Protein AF-A0A396MA82-F1 (afdb_monomer_lite)

Sequence (159 aa):
MKTENQQFNGSPKAVNYFKWSIAFFRENDVTTVGCSLIPDDLLRAWVAPDPQQLLSDMADHKAEPDSTLPFAVFSCAYGYHDQIYAAKLNDDSYRTPNEKIIMDFFQFQEALYYIVELDKRNMYVVPFQILHFHAYPQTLPVLREIAQRFGIRFDKTPV

Radius of gyration: 15.32 Å; chains: 1; bounding box: 39×36×38 Å

pLDDT: mean 89.08, std 11.55, range [36.06, 97.56]

Structure (mmCIF, N/CA/C/O backbone):
data_AF-A0A396MA82-F1
#
_entry.id   AF-A0A396MA82-F1
#
loop_
_atom_site.group_PDB
_atom_site.id
_atom_site.type_symbol
_atom_site.label_atom_id
_atom_site.label_alt_id
_atom_site.label_comp_id
_atom_site.label_asym_id
_atom_site.label_entity_id
_atom_site.label_seq_id
_atom_site.pdbx_PDB_ins_code
_atom_site.Cartn_x
_atom_site.Cartn_y
_atom_site.Cartn_z
_atom_site.occupancy
_atom_site.B_iso_or_equiv
_atom_site.auth_seq_id
_atom_site.auth_comp_id
_atom_site.auth_asym_id
_atom_site.auth_atom_id
_atom_site.pdbx_PDB_model_num
ATOM 1 N N . MET A 1 1 ? 16.200 -2.800 -6.715 1.00 40.78 1 MET A N 1
ATOM 2 C CA . MET A 1 1 ? 16.644 -3.284 -5.390 1.00 40.78 1 MET A CA 1
ATOM 3 C C . MET A 1 1 ? 16.543 -4.800 -5.411 1.00 40.78 1 MET A C 1
ATOM 5 O O . MET A 1 1 ? 15.492 -5.293 -5.810 1.00 40.78 1 MET A O 1
ATOM 9 N N . LYS A 1 2 ? 17.599 -5.549 -5.065 1.00 36.06 2 LYS A N 1
ATOM 10 C CA . LYS A 1 2 ? 17.399 -6.961 -4.707 1.00 36.06 2 LYS A CA 1
ATOM 11 C C . LYS A 1 2 ? 16.440 -6.949 -3.519 1.00 36.06 2 LYS A C 1
ATOM 13 O O . LYS A 1 2 ? 16.636 -6.146 -2.610 1.00 36.06 2 LYS A O 1
ATOM 18 N N . THR A 1 3 ? 15.395 -7.766 -3.540 1.00 45.44 3 THR A N 1
ATOM 19 C CA . THR A 1 3 ? 14.520 -8.028 -2.387 1.00 45.44 3 THR A CA 1
ATOM 20 C C . THR A 1 3 ? 15.317 -8.814 -1.337 1.00 45.44 3 THR A C 1
ATOM 22 O O . THR A 1 3 ? 14.996 -9.943 -0.982 1.00 45.44 3 THR A O 1
ATOM 25 N N . GLU A 1 4 ? 16.437 -8.247 -0.884 1.00 42.53 4 GLU A N 1
ATOM 26 C CA . GLU A 1 4 ? 17.140 -8.692 0.308 1.00 42.53 4 GLU A CA 1
ATOM 27 C C . GLU A 1 4 ? 16.162 -8.556 1.469 1.00 42.53 4 GLU A C 1
ATOM 29 O O . GLU A 1 4 ? 15.378 -7.609 1.499 1.00 42.53 4 GLU A O 1
ATOM 34 N N . ASN A 1 5 ? 16.154 -9.550 2.359 1.00 48.12 5 ASN A N 1
ATOM 35 C CA . ASN A 1 5 ? 15.262 -9.640 3.511 1.00 48.12 5 ASN A CA 1
ATOM 36 C C . ASN A 1 5 ? 15.241 -8.314 4.289 1.00 48.12 5 ASN A C 1
ATOM 38 O O . ASN A 1 5 ? 16.044 -8.124 5.201 1.00 48.12 5 ASN A O 1
ATOM 42 N N . GLN A 1 6 ? 14.324 -7.406 3.942 1.00 57.66 6 GLN A N 1
ATOM 43 C CA . GLN A 1 6 ? 14.088 -6.193 4.704 1.00 57.66 6 GLN A CA 1
ATOM 44 C C . GLN A 1 6 ? 13.568 -6.645 6.063 1.00 57.66 6 GLN A C 1
ATOM 46 O O . GLN A 1 6 ? 12.449 -7.143 6.192 1.00 57.66 6 GLN A O 1
ATOM 51 N N . GLN A 1 7 ? 14.427 -6.555 7.073 1.00 70.56 7 GLN A N 1
ATOM 52 C CA . GLN A 1 7 ? 14.027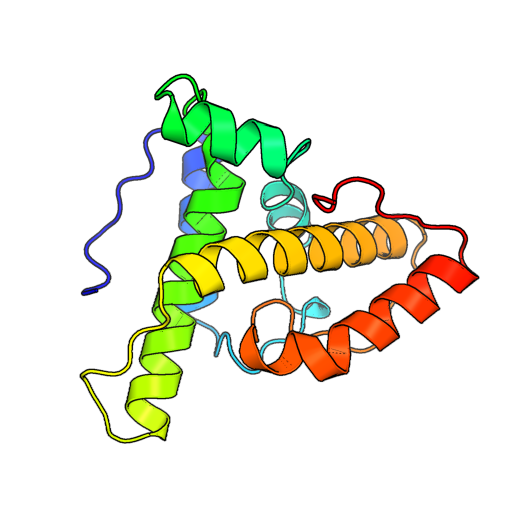 -6.785 8.448 1.00 70.56 7 GLN A CA 1
ATOM 53 C C . GLN A 1 7 ? 13.223 -5.566 8.890 1.00 70.56 7 GLN A C 1
ATOM 55 O O . GLN A 1 7 ? 13.768 -4.492 9.126 1.00 70.56 7 GLN A O 1
ATOM 60 N N . PHE A 1 8 ? 11.904 -5.733 8.938 1.00 87.00 8 PHE A N 1
ATOM 61 C CA . PHE A 1 8 ? 11.021 -4.782 9.589 1.00 87.00 8 PHE A CA 1
ATOM 62 C C . PHE A 1 8 ? 11.199 -4.920 11.103 1.00 87.00 8 PHE A C 1
ATOM 64 O O . PHE A 1 8 ? 10.939 -5.985 11.668 1.00 87.00 8 PHE A O 1
ATOM 71 N N . ASN A 1 9 ? 11.663 -3.855 11.749 1.00 84.00 9 ASN A N 1
ATOM 72 C CA . ASN A 1 9 ? 11.904 -3.827 13.185 1.00 84.00 9 ASN A CA 1
ATOM 73 C C . ASN A 1 9 ? 10.670 -3.258 13.876 1.00 84.00 9 ASN A C 1
ATOM 75 O O . ASN A 1 9 ? 10.613 -2.064 14.098 1.00 84.00 9 ASN A O 1
ATOM 79 N N . GLY A 1 10 ? 9.687 -4.092 14.199 1.00 89.12 10 GLY A N 1
ATOM 80 C CA . GLY A 1 10 ? 8.513 -3.689 14.976 1.00 89.12 10 GLY A CA 1
ATOM 81 C C . GLY A 1 10 ? 8.164 -4.721 16.041 1.00 89.12 10 GLY A C 1
ATOM 82 O O . GLY A 1 10 ? 8.888 -5.698 16.255 1.00 89.12 10 GLY A O 1
ATOM 83 N N . SER A 1 11 ? 7.027 -4.538 16.695 1.00 94.44 11 SER A N 1
ATOM 84 C CA . SER A 1 11 ? 6.441 -5.516 17.596 1.00 94.44 11 SER A CA 1
ATOM 85 C C . SER A 1 11 ? 6.197 -6.842 16.866 1.00 94.44 11 SER A C 1
ATOM 87 O O . SER A 1 11 ? 5.993 -6.862 15.646 1.00 94.44 11 SER A O 1
ATOM 89 N N . PRO A 1 12 ? 6.136 -7.978 17.586 1.00 95.38 12 PRO A N 1
ATOM 90 C CA . PRO A 1 12 ? 5.853 -9.275 16.971 1.00 95.38 12 PRO A CA 1
ATOM 91 C C . PRO A 1 12 ? 4.586 -9.275 16.106 1.00 95.38 12 PRO A C 1
ATOM 93 O O . PRO A 1 12 ? 4.539 -9.928 15.065 1.00 95.38 12 PRO A O 1
ATOM 96 N N . LYS A 1 13 ? 3.569 -8.499 16.502 1.00 94.50 13 LYS A N 1
ATOM 97 C CA . LYS A 1 13 ? 2.326 -8.349 15.743 1.00 94.50 13 LYS A CA 1
ATOM 98 C C . LYS A 1 13 ? 2.554 -7.609 14.423 1.00 94.50 13 LYS A C 1
ATOM 100 O O . LYS A 1 13 ? 2.135 -8.109 13.381 1.00 94.50 13 LYS A O 1
ATOM 105 N N . ALA A 1 14 ? 3.230 -6.462 14.450 1.00 94.81 14 ALA A N 1
ATOM 106 C CA . ALA A 1 14 ? 3.522 -5.688 13.244 1.00 94.81 14 ALA A CA 1
ATOM 107 C C . ALA A 1 14 ? 4.451 -6.459 12.286 1.00 94.81 14 ALA A C 1
ATOM 109 O O . ALA A 1 14 ? 4.203 -6.511 11.083 1.00 94.81 14 ALA A O 1
ATOM 110 N N . VAL A 1 15 ? 5.446 -7.17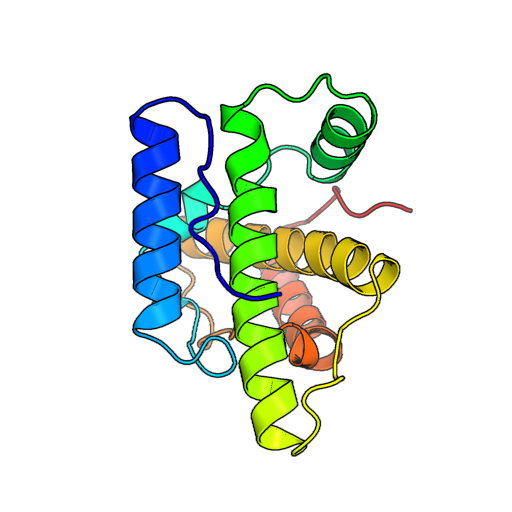1 12.824 1.00 96.00 15 VAL A N 1
ATOM 111 C CA . VAL A 1 15 ? 6.323 -8.073 12.058 1.00 96.00 15 VAL A CA 1
ATOM 112 C C . VAL A 1 15 ? 5.538 -9.195 11.375 1.00 96.00 15 VAL A C 1
ATOM 114 O O . VAL A 1 15 ? 5.838 -9.537 10.230 1.00 96.00 15 VAL A O 1
ATOM 117 N N . ASN A 1 16 ? 4.534 -9.773 12.037 1.00 96.44 16 ASN A N 1
ATOM 118 C CA . ASN A 1 16 ? 3.698 -10.811 11.431 1.00 96.44 16 ASN A CA 1
ATOM 119 C C . ASN A 1 16 ? 2.881 -10.268 10.253 1.00 96.44 16 ASN A C 1
ATOM 121 O O . ASN A 1 16 ? 2.862 -10.902 9.199 1.00 96.44 16 ASN A O 1
ATOM 125 N N . TYR A 1 17 ? 2.279 -9.081 10.389 1.00 97.56 17 TYR A N 1
ATOM 126 C CA . TYR A 1 17 ? 1.586 -8.434 9.271 1.00 97.56 17 TYR A CA 1
ATOM 127 C C . TYR A 1 17 ? 2.527 -8.094 8.121 1.00 97.56 17 TYR A C 1
ATOM 129 O O . TYR A 1 17 ? 2.194 -8.356 6.965 1.00 97.56 17 TYR A O 1
ATOM 137 N N . PHE A 1 18 ? 3.724 -7.585 8.420 1.00 96.94 18 PHE A N 1
ATOM 138 C CA . PHE A 1 18 ? 4.737 -7.338 7.400 1.00 96.94 18 PHE A CA 1
ATOM 139 C C . PHE A 1 18 ? 5.067 -8.626 6.635 1.00 96.94 18 PHE A C 1
ATOM 141 O O . PHE A 1 18 ? 4.920 -8.673 5.417 1.00 96.94 18 PHE A O 1
ATOM 148 N N . LYS A 1 19 ? 5.414 -9.713 7.337 1.00 96.31 19 LYS A N 1
ATOM 149 C CA . LYS A 1 19 ? 5.734 -11.013 6.720 1.00 96.31 19 LYS A CA 1
ATOM 150 C C . LYS A 1 19 ? 4.588 -11.571 5.881 1.00 96.31 19 LYS A C 1
ATOM 152 O O . LYS A 1 19 ? 4.840 -12.057 4.781 1.00 96.31 19 LYS A O 1
ATOM 157 N N . TRP A 1 20 ? 3.356 -11.493 6.378 1.00 97.19 20 TRP A N 1
ATOM 158 C CA . TRP A 1 20 ? 2.179 -11.948 5.641 1.00 97.19 20 TRP A CA 1
ATOM 159 C C . TRP A 1 20 ? 1.967 -11.125 4.362 1.00 97.19 20 TRP A C 1
ATOM 161 O O . TRP A 1 20 ? 1.724 -11.699 3.304 1.00 97.19 20 TRP A O 1
ATOM 171 N N . SER A 1 21 ? 2.195 -9.810 4.419 1.00 97.31 21 SER A N 1
ATOM 172 C CA . SER A 1 21 ? 2.167 -8.938 3.236 1.00 97.31 21 SER A CA 1
ATOM 173 C C . SER A 1 21 ? 3.217 -9.351 2.199 1.00 97.31 21 SER A C 1
ATOM 175 O O . SER A 1 21 ? 2.904 -9.490 1.021 1.00 97.31 21 SER A O 1
ATOM 177 N N . ILE A 1 22 ? 4.456 -9.625 2.629 1.00 96.38 22 ILE A N 1
ATOM 178 C CA . ILE A 1 22 ? 5.522 -10.070 1.716 1.00 96.38 22 ILE A CA 1
ATOM 179 C C . ILE A 1 22 ? 5.205 -11.428 1.089 1.00 96.38 22 ILE A C 1
ATOM 181 O O . ILE A 1 22 ? 5.461 -11.616 -0.099 1.00 96.38 22 ILE A O 1
ATOM 185 N N . ALA A 1 23 ? 4.666 -12.374 1.862 1.00 96.44 23 ALA A N 1
ATOM 186 C CA . ALA A 1 23 ? 4.235 -13.665 1.329 1.00 96.44 23 ALA A CA 1
ATOM 187 C C . ALA A 1 23 ? 3.159 -13.475 0.251 1.00 96.44 23 ALA A C 1
ATOM 189 O O . ALA A 1 23 ? 3.313 -13.981 -0.857 1.00 96.44 23 ALA A O 1
ATOM 190 N N . PHE A 1 24 ? 2.157 -12.633 0.526 1.00 96.75 24 PHE A N 1
ATOM 191 C CA . PHE A 1 24 ? 1.119 -12.294 -0.440 1.00 96.75 24 PHE A CA 1
ATOM 192 C C . PHE A 1 24 ? 1.697 -11.720 -1.744 1.00 96.75 24 PHE A C 1
ATOM 194 O O . PHE A 1 24 ? 1.331 -12.181 -2.823 1.00 96.75 24 PHE A O 1
ATOM 201 N N . PHE A 1 25 ? 2.642 -10.774 -1.674 1.00 95.69 25 PHE A N 1
ATOM 202 C CA . PHE A 1 25 ? 3.269 -10.188 -2.872 1.00 95.69 25 PHE A CA 1
ATOM 203 C C . PHE A 1 25 ? 4.096 -11.188 -3.685 1.00 95.69 25 PHE A C 1
ATOM 205 O O . PHE A 1 25 ? 4.231 -11.026 -4.891 1.00 95.69 25 PHE A O 1
ATOM 212 N N . ARG A 1 26 ? 4.667 -12.216 -3.047 1.00 93.69 26 ARG A N 1
ATOM 213 C CA . ARG A 1 26 ? 5.427 -13.271 -3.742 1.00 93.69 26 ARG A CA 1
ATOM 214 C C . ARG A 1 26 ? 4.527 -14.258 -4.472 1.00 93.69 26 ARG A C 1
ATOM 216 O O . ARG A 1 26 ? 4.941 -14.829 -5.474 1.00 93.69 26 ARG A O 1
ATOM 223 N N . GLU A 1 27 ? 3.336 -14.482 -3.937 1.00 94.69 27 GLU A N 1
ATOM 224 C CA . GLU A 1 27 ? 2.380 -15.467 -4.445 1.00 94.69 27 GLU A CA 1
ATOM 225 C C . GLU A 1 27 ? 1.430 -14.884 -5.500 1.00 94.69 27 GLU A C 1
ATOM 227 O O . GLU A 1 27 ? 0.737 -15.639 -6.178 1.00 94.69 27 GLU A O 1
ATOM 232 N N . ASN A 1 28 ? 1.403 -13.556 -5.665 1.00 94.12 28 ASN A N 1
ATOM 233 C CA . ASN A 1 28 ? 0.464 -12.859 -6.540 1.00 94.12 28 ASN A CA 1
ATOM 234 C C . ASN A 1 28 ? 1.174 -11.858 -7.461 1.00 94.12 28 ASN A C 1
ATOM 236 O O . ASN A 1 28 ? 2.118 -11.181 -7.062 1.00 94.12 28 ASN A O 1
ATOM 240 N N . ASP A 1 29 ? 0.663 -11.693 -8.682 1.00 92.75 29 ASP A N 1
ATOM 241 C CA . ASP A 1 29 ? 1.068 -10.588 -9.553 1.00 92.75 29 ASP A CA 1
ATOM 242 C C . ASP A 1 29 ? 0.478 -9.275 -9.019 1.00 92.75 29 ASP A C 1
ATOM 244 O O . ASP A 1 29 ? -0.711 -8.981 -9.181 1.00 92.75 29 ASP A O 1
ATOM 248 N N . VAL A 1 30 ? 1.332 -8.465 -8.388 1.00 92.62 30 VAL A N 1
ATOM 249 C CA . VAL A 1 30 ? 0.941 -7.181 -7.788 1.00 92.62 30 VAL A CA 1
ATOM 250 C C . VAL A 1 30 ? 0.368 -6.185 -8.807 1.00 92.62 30 VAL A C 1
ATOM 252 O O . VAL A 1 30 ? -0.349 -5.270 -8.420 1.00 92.62 30 VAL A O 1
ATOM 255 N N . THR A 1 31 ? 0.614 -6.368 -10.109 1.00 91.62 31 THR A N 1
ATOM 256 C CA . THR A 1 31 ? 0.062 -5.502 -11.165 1.00 91.62 31 THR A CA 1
ATOM 257 C C . THR A 1 31 ? -1.336 -5.908 -11.626 1.00 91.62 31 THR A C 1
ATOM 259 O O . THR A 1 31 ? -1.974 -5.157 -12.358 1.00 91.62 31 THR A O 1
ATOM 262 N N . THR A 1 32 ? -1.841 -7.076 -11.222 1.00 91.62 32 THR A N 1
ATOM 263 C CA . THR A 1 32 ? -3.148 -7.573 -11.686 1.00 91.62 32 THR A CA 1
ATOM 264 C C . THR A 1 32 ? -4.079 -8.037 -10.571 1.00 91.62 32 THR A C 1
ATOM 266 O O . THR A 1 32 ? -5.292 -8.109 -10.793 1.00 91.62 32 THR A O 1
ATOM 269 N N . VAL A 1 33 ? -3.553 -8.292 -9.371 1.00 92.31 33 VAL A N 1
ATOM 270 C CA . VAL A 1 33 ? -4.342 -8.738 -8.220 1.00 92.31 33 VAL A CA 1
ATOM 271 C C . VAL A 1 33 ? -5.363 -7.682 -7.786 1.00 92.31 33 VAL A C 1
ATOM 273 O O . VAL A 1 33 ? -5.038 -6.518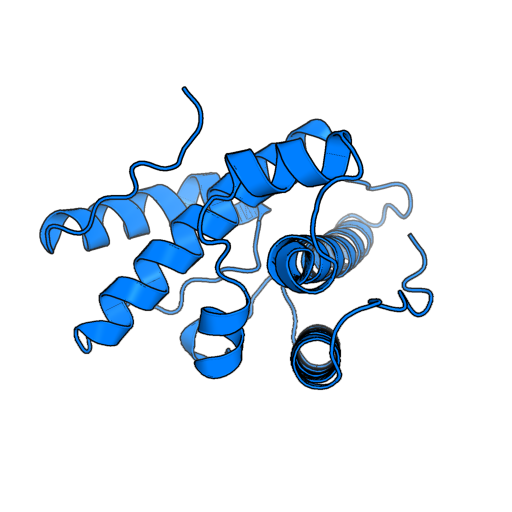 -7.548 1.00 92.31 33 VAL A O 1
ATOM 276 N N . GLY A 1 34 ? -6.628 -8.092 -7.699 1.00 91.19 34 GLY A N 1
ATOM 277 C CA . GLY A 1 34 ? -7.714 -7.244 -7.214 1.00 91.19 34 GLY A CA 1
ATOM 278 C C . GLY A 1 34 ? -7.754 -7.189 -5.687 1.00 91.19 34 GLY A C 1
ATOM 279 O O . GLY A 1 34 ? -7.458 -8.177 -5.018 1.00 91.19 34 GLY A O 1
ATOM 280 N N . CYS A 1 35 ? -8.180 -6.056 -5.126 1.00 89.12 35 CYS A N 1
ATOM 281 C CA . CYS A 1 35 ? -8.254 -5.841 -3.680 1.00 89.12 35 CYS A CA 1
ATOM 282 C C . CYS A 1 35 ? -9.147 -6.855 -2.954 1.00 89.12 35 CYS A C 1
ATOM 284 O O . CYS A 1 35 ? -8.875 -7.171 -1.806 1.00 89.12 35 CYS A O 1
ATOM 286 N N . SER A 1 36 ? -10.156 -7.418 -3.626 1.00 88.94 36 SER A N 1
ATOM 287 C CA . SER A 1 36 ? -11.036 -8.456 -3.073 1.00 88.94 36 SER A CA 1
ATOM 288 C C . SER A 1 36 ? -10.336 -9.792 -2.798 1.00 88.94 36 SER A C 1
ATOM 290 O O . SER A 1 36 ? -10.920 -10.660 -2.159 1.00 88.94 36 SER A O 1
ATOM 292 N N . LEU A 1 37 ? -9.118 -9.986 -3.311 1.00 91.94 37 LEU A N 1
ATOM 293 C CA . LEU A 1 37 ? -8.284 -11.158 -3.029 1.00 91.94 37 LEU A CA 1
ATOM 294 C C . LEU A 1 37 ? -7.272 -10.896 -1.907 1.00 91.94 37 LEU A C 1
ATOM 296 O O . LEU A 1 37 ? -6.582 -11.818 -1.479 1.00 91.94 37 LEU A O 1
ATOM 300 N N . ILE A 1 38 ? -7.166 -9.650 -1.442 1.00 93.75 38 ILE A N 1
ATOM 301 C CA . ILE A 1 38 ? -6.290 -9.275 -0.338 1.00 93.75 38 ILE A CA 1
ATOM 302 C C . ILE A 1 38 ? -7.064 -9.507 0.963 1.00 93.75 38 ILE A C 1
ATOM 304 O O . ILE A 1 38 ? -8.157 -8.965 1.103 1.00 93.75 38 ILE A O 1
ATOM 308 N N . PRO A 1 39 ? -6.523 -10.277 1.925 1.00 93.69 39 PRO A N 1
ATOM 309 C CA . PRO A 1 39 ? -7.141 -10.438 3.237 1.00 93.69 39 PRO A CA 1
ATOM 310 C C . PRO A 1 39 ? -7.482 -9.093 3.897 1.00 93.69 39 PRO A C 1
ATOM 312 O O . PRO A 1 39 ? -6.626 -8.211 3.980 1.00 93.69 39 PRO A O 1
ATOM 315 N N . ASP A 1 40 ? -8.696 -8.957 4.434 1.00 91.81 40 ASP A N 1
ATOM 316 C CA . ASP A 1 40 ? -9.162 -7.709 5.061 1.00 91.81 40 ASP A CA 1
ATOM 317 C C . ASP A 1 40 ? -8.243 -7.235 6.191 1.00 91.81 40 ASP A C 1
ATOM 319 O O . ASP A 1 40 ? -7.998 -6.039 6.344 1.00 91.81 40 ASP A O 1
ATOM 323 N N . ASP A 1 41 ? -7.701 -8.171 6.974 1.00 94.25 41 ASP A N 1
ATOM 324 C CA . ASP A 1 41 ? -6.755 -7.864 8.048 1.00 94.25 41 ASP A CA 1
ATOM 325 C C . ASP A 1 41 ? -5.468 -7.222 7.513 1.00 94.25 41 ASP A C 1
ATOM 327 O O . ASP A 1 41 ? -4.920 -6.323 8.154 1.00 94.25 41 ASP A O 1
ATOM 331 N N . LEU A 1 42 ? -5.010 -7.626 6.321 1.00 95.88 42 LEU A N 1
ATOM 332 C CA . LEU A 1 42 ? -3.886 -6.981 5.646 1.00 95.88 42 LEU A CA 1
ATOM 333 C C . LEU A 1 42 ? -4.271 -5.584 5.168 1.00 95.88 42 LEU A C 1
ATOM 335 O O . LEU A 1 42 ? -3.574 -4.629 5.504 1.00 95.88 42 LEU A O 1
ATOM 339 N N . LEU A 1 43 ? -5.407 -5.434 4.478 1.00 94.19 43 LEU A N 1
ATOM 340 C CA . LEU A 1 43 ? -5.881 -4.122 4.020 1.00 94.19 43 LEU A CA 1
ATOM 341 C C . LEU A 1 43 ? -5.984 -3.121 5.176 1.00 94.19 43 LEU A C 1
ATOM 343 O O . LEU A 1 43 ? -5.509 -1.993 5.056 1.00 94.19 43 LEU A O 1
ATOM 347 N N . ARG A 1 44 ? -6.542 -3.536 6.319 1.00 94.19 44 ARG A N 1
ATOM 348 C CA . ARG A 1 44 ? -6.650 -2.694 7.521 1.00 94.19 44 ARG A CA 1
ATOM 349 C C . ARG A 1 44 ? -5.284 -2.387 8.137 1.00 94.19 44 ARG A C 1
ATOM 351 O O . ARG A 1 44 ? -5.074 -1.260 8.576 1.00 94.19 44 ARG A O 1
ATOM 358 N N . ALA A 1 45 ? -4.362 -3.351 8.171 1.00 95.75 45 ALA A N 1
ATOM 359 C CA . ALA A 1 45 ? -3.015 -3.154 8.713 1.00 95.75 45 ALA A CA 1
ATOM 360 C C . ALA A 1 45 ? -2.149 -2.208 7.861 1.00 95.75 45 ALA A C 1
ATOM 362 O O . ALA A 1 45 ? -1.207 -1.611 8.379 1.00 95.75 45 ALA A O 1
ATOM 363 N N . TRP A 1 46 ? -2.452 -2.063 6.570 1.00 97.06 46 TRP A N 1
ATOM 364 C CA . TRP A 1 46 ? -1.711 -1.191 5.654 1.00 97.06 46 TRP A CA 1
ATOM 365 C C . TRP A 1 46 ? -2.152 0.276 5.701 1.00 97.06 46 TRP A C 1
ATOM 367 O O . TRP A 1 46 ? -1.525 1.117 5.054 1.00 97.06 46 TRP A O 1
ATOM 377 N N . VAL A 1 47 ? -3.216 0.603 6.442 1.00 95.88 47 VAL A N 1
ATOM 378 C CA . VAL A 1 47 ? -3.707 1.979 6.579 1.00 95.88 47 VAL A CA 1
ATOM 379 C C . VAL A 1 47 ? -2.820 2.759 7.547 1.00 95.88 47 VAL A C 1
ATOM 381 O O . VAL A 1 47 ? -2.715 2.424 8.727 1.00 95.88 47 VAL A O 1
ATOM 384 N N . ALA A 1 48 ? -2.242 3.856 7.069 1.00 95.38 48 ALA A N 1
ATOM 385 C CA . ALA A 1 48 ? -1.637 4.876 7.910 1.00 95.38 48 ALA A CA 1
ATOM 386 C C . ALA A 1 48 ? -2.731 5.822 8.446 1.00 95.38 48 ALA A C 1
ATOM 388 O O . ALA A 1 48 ? -3.494 6.389 7.656 1.00 95.38 48 ALA A O 1
ATOM 389 N N . PRO A 1 49 ? -2.821 6.044 9.774 1.00 91.38 49 PRO A N 1
ATOM 390 C CA . PRO A 1 49 ? -3.765 7.006 10.340 1.00 91.38 49 PRO A CA 1
ATOM 391 C C . PRO A 1 49 ? -3.559 8.423 9.802 1.00 91.38 49 PRO A C 1
ATOM 393 O O . PRO A 1 49 ? -4.539 9.109 9.523 1.00 91.38 49 PRO A O 1
ATOM 396 N N . ASP A 1 50 ? -2.309 8.831 9.611 1.00 93.94 50 ASP A N 1
ATOM 397 C CA . ASP A 1 50 ? -1.927 10.094 8.990 1.00 93.94 50 ASP A CA 1
ATOM 398 C C . ASP A 1 50 ? -0.696 9.847 8.100 1.00 93.94 50 ASP A C 1
ATOM 400 O O . ASP A 1 50 ? 0.423 9.750 8.611 1.00 93.94 50 ASP A O 1
ATOM 404 N N . PRO A 1 51 ? -0.884 9.664 6.778 1.00 94.75 51 PRO A N 1
ATOM 405 C CA . PRO A 1 51 ? 0.219 9.400 5.858 1.00 94.75 51 PRO A CA 1
ATOM 406 C C . PRO A 1 51 ? 1.253 10.528 5.810 1.00 94.75 51 PRO A C 1
ATOM 408 O O . PRO A 1 51 ? 2.441 10.255 5.650 1.00 94.75 51 PRO A O 1
ATOM 411 N N . GLN A 1 52 ? 0.820 11.786 5.945 1.00 94.25 52 GLN A N 1
ATOM 412 C CA . GLN A 1 52 ? 1.714 12.938 5.865 1.00 94.25 52 GLN A CA 1
ATOM 413 C C . GLN A 1 52 ? 2.568 13.043 7.126 1.00 94.25 52 GLN A C 1
ATOM 415 O O . GLN A 1 52 ? 3.790 13.167 7.023 1.00 94.25 52 GLN A O 1
ATOM 420 N N . GLN A 1 53 ? 1.945 12.928 8.301 1.00 94.81 53 GLN A N 1
ATOM 421 C CA . GLN A 1 53 ? 2.678 12.913 9.563 1.00 94.81 53 GLN A CA 1
ATOM 422 C C . GLN A 1 53 ? 3.625 11.714 9.634 1.00 94.81 53 GLN A C 1
ATOM 424 O O . GLN A 1 53 ? 4.770 11.883 10.038 1.00 94.81 53 GLN A O 1
ATOM 429 N N . LEU A 1 54 ? 3.203 10.533 9.162 1.00 95.56 54 LEU A N 1
ATOM 430 C CA . LEU A 1 54 ? 4.068 9.355 9.105 1.00 95.56 54 LEU A CA 1
ATOM 431 C C . LEU A 1 54 ? 5.347 9.629 8.304 1.00 95.56 54 LEU A C 1
ATOM 433 O O . LEU A 1 54 ? 6.443 9.365 8.796 1.00 95.56 54 LEU A O 1
ATOM 437 N N . LEU A 1 55 ? 5.228 10.173 7.089 1.00 94.12 55 LEU A N 1
ATOM 438 C CA . LEU A 1 55 ? 6.406 10.500 6.282 1.00 94.12 55 LEU A CA 1
ATOM 439 C C . LEU A 1 55 ? 7.289 11.561 6.952 1.00 94.12 55 LEU A C 1
ATOM 441 O O . LEU A 1 55 ? 8.512 11.434 6.909 1.00 94.12 55 LEU A O 1
ATOM 445 N N . SER A 1 56 ? 6.689 12.568 7.596 1.00 94.88 56 SER A N 1
ATOM 446 C CA . SER A 1 56 ? 7.434 13.580 8.353 1.00 94.88 56 SER A CA 1
ATOM 447 C C . SER A 1 56 ? 8.208 12.960 9.517 1.00 94.88 56 SER A C 1
ATOM 449 O O . SER A 1 56 ? 9.398 13.221 9.671 1.00 94.88 56 SER A O 1
ATOM 451 N N . ASP A 1 57 ? 7.567 12.105 10.312 1.00 96.19 57 ASP A N 1
ATOM 452 C CA . ASP A 1 57 ? 8.197 11.446 11.455 1.00 96.19 57 ASP A CA 1
ATOM 453 C C . ASP A 1 57 ? 9.311 10.498 11.004 1.00 96.19 57 ASP A C 1
ATOM 455 O O . ASP A 1 57 ? 10.345 10.391 11.662 1.00 96.19 57 ASP A O 1
ATOM 459 N N . MET A 1 58 ? 9.139 9.819 9.868 1.00 94.12 58 MET A N 1
ATOM 460 C CA . MET A 1 58 ? 10.181 8.973 9.288 1.00 94.12 58 MET A CA 1
ATOM 461 C C . MET A 1 58 ? 11.386 9.794 8.818 1.00 94.12 58 MET A C 1
ATOM 463 O O . MET A 1 58 ? 12.522 9.394 9.079 1.00 94.12 58 MET A O 1
ATOM 467 N N . ALA A 1 59 ? 11.151 10.938 8.166 1.00 92.81 59 ALA A N 1
ATOM 468 C CA . ALA A 1 59 ? 12.209 11.849 7.726 1.00 92.81 59 ALA A CA 1
ATOM 469 C C . ALA A 1 59 ? 12.997 12.438 8.910 1.00 92.81 59 ALA A C 1
ATOM 471 O O . ALA A 1 59 ? 14.215 12.576 8.831 1.00 92.81 59 ALA A O 1
ATOM 472 N N . ASP A 1 60 ? 12.312 12.705 10.023 1.00 95.75 60 ASP A N 1
ATOM 473 C CA . ASP A 1 60 ? 12.896 13.220 11.265 1.00 95.75 60 ASP A CA 1
ATOM 474 C C . ASP A 1 60 ? 13.485 12.129 12.184 1.00 95.75 60 ASP A C 1
ATOM 476 O O . ASP A 1 60 ? 13.980 12.445 13.268 1.00 95.75 60 ASP A O 1
ATOM 480 N N . HIS A 1 61 ? 13.412 10.848 11.79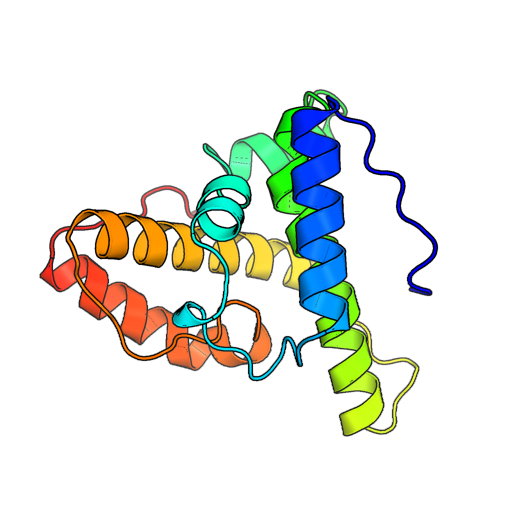8 1.00 92.75 61 HIS A N 1
ATOM 481 C CA . HIS A 1 61 ? 13.774 9.694 12.637 1.00 92.75 61 HIS A CA 1
ATOM 482 C C . HIS A 1 61 ? 13.015 9.619 13.980 1.00 92.75 61 HIS A C 1
ATOM 484 O O . HIS A 1 61 ? 13.535 9.116 14.976 1.00 92.75 61 HIS A O 1
ATOM 490 N N . LYS A 1 62 ? 11.775 10.112 14.001 1.00 95.19 62 LYS A N 1
ATOM 491 C CA . LYS A 1 62 ? 10.852 10.110 15.149 1.00 95.19 62 LYS A CA 1
ATOM 492 C C . LYS A 1 62 ? 9.744 9.066 15.037 1.00 95.19 62 LYS A C 1
ATOM 494 O O . LYS A 1 62 ? 9.005 8.873 15.996 1.00 95.19 62 LYS A O 1
ATOM 499 N N . ALA A 1 63 ? 9.596 8.424 13.878 1.00 92.69 63 ALA A N 1
ATOM 500 C CA . ALA A 1 63 ? 8.543 7.440 13.677 1.00 92.69 63 ALA A CA 1
ATOM 501 C C . ALA A 1 63 ? 8.749 6.224 14.586 1.00 92.69 63 ALA A C 1
ATOM 503 O O . ALA A 1 63 ? 9.785 5.558 14.534 1.00 92.69 63 ALA A O 1
ATOM 504 N N . GLU A 1 64 ? 7.728 5.918 15.385 1.00 93.38 64 GLU A N 1
ATOM 505 C CA . GLU A 1 64 ? 7.677 4.682 16.156 1.00 93.38 64 GLU A CA 1
ATOM 506 C C . GLU A 1 64 ? 7.764 3.465 15.222 1.00 93.38 64 GLU A C 1
ATOM 508 O O . GLU A 1 64 ? 7.144 3.461 14.156 1.00 93.38 64 GLU A O 1
ATOM 513 N N . PRO A 1 65 ? 8.476 2.390 15.590 1.00 91.94 65 PRO A N 1
ATOM 514 C CA . PRO A 1 65 ? 8.778 1.343 14.621 1.00 91.94 65 PRO A CA 1
ATOM 515 C C . PRO A 1 65 ? 7.527 0.666 14.030 1.00 91.94 65 PRO A C 1
ATOM 517 O O . PRO A 1 65 ? 7.444 0.457 12.819 1.00 91.94 65 PRO A O 1
ATOM 520 N N . ASP A 1 66 ? 6.496 0.430 14.846 1.00 94.62 66 ASP A N 1
ATOM 521 C CA . ASP A 1 66 ? 5.215 -0.129 14.393 1.00 94.62 66 ASP A CA 1
ATOM 522 C C . ASP A 1 66 ? 4.447 0.807 13.454 1.00 94.62 66 ASP A C 1
ATOM 524 O O . ASP A 1 66 ? 3.768 0.329 12.542 1.00 94.62 66 ASP A O 1
ATOM 528 N N . SER A 1 67 ? 4.556 2.128 13.642 1.00 93.69 67 SER A N 1
ATOM 529 C CA . SER A 1 67 ? 3.831 3.100 12.814 1.00 93.69 67 SER A CA 1
ATOM 530 C C . SER A 1 67 ? 4.362 3.149 11.383 1.00 93.69 67 SER A C 1
ATOM 532 O O . SER A 1 67 ? 3.633 3.555 10.482 1.00 93.69 67 SER A O 1
ATOM 534 N N . THR A 1 68 ? 5.588 2.665 11.149 1.00 95.94 68 THR A N 1
ATOM 535 C CA . THR A 1 68 ? 6.198 2.585 9.814 1.00 95.94 68 THR A CA 1
ATOM 536 C C . THR A 1 68 ? 5.678 1.430 8.958 1.00 95.94 68 THR A C 1
ATOM 538 O O . THR A 1 68 ? 5.952 1.398 7.756 1.00 95.94 68 THR A O 1
ATOM 541 N N . LEU A 1 69 ? 4.894 0.501 9.528 1.00 96.81 69 LEU A N 1
ATOM 542 C CA . LEU A 1 69 ? 4.373 -0.674 8.818 1.00 96.81 69 LEU A CA 1
ATOM 543 C C . LEU A 1 69 ? 3.677 -0.328 7.483 1.00 96.81 69 LEU A C 1
ATOM 545 O O . LEU A 1 69 ? 4.041 -0.945 6.478 1.00 96.81 69 LEU A O 1
ATOM 549 N N . PRO A 1 70 ? 2.748 0.650 7.408 1.00 97.25 70 PRO A N 1
ATOM 550 C CA . PRO A 1 70 ? 2.101 1.046 6.154 1.00 97.25 70 PRO A CA 1
ATOM 551 C C . PRO A 1 70 ? 3.089 1.401 5.040 1.00 97.25 70 PRO A C 1
ATOM 553 O O . PRO A 1 70 ? 2.960 0.923 3.912 1.00 97.25 70 PRO A O 1
ATOM 556 N N . PHE A 1 71 ? 4.107 2.208 5.356 1.00 96.06 71 PHE A N 1
ATOM 557 C CA . PHE A 1 71 ? 5.099 2.638 4.374 1.00 96.06 71 PHE A CA 1
ATOM 558 C C . PHE A 1 71 ? 6.074 1.514 4.013 1.00 96.06 71 PHE A C 1
ATOM 560 O O . PHE A 1 71 ? 6.441 1.365 2.847 1.00 96.06 71 PHE A O 1
ATOM 567 N N . ALA A 1 72 ? 6.470 0.688 4.985 1.00 95.81 72 ALA A N 1
ATOM 568 C CA . ALA A 1 72 ? 7.342 -0.459 4.752 1.00 95.81 72 ALA A CA 1
ATOM 569 C C . ALA A 1 72 ? 6.690 -1.481 3.806 1.00 95.81 72 ALA A C 1
ATOM 571 O O . ALA A 1 72 ? 7.323 -1.948 2.857 1.00 95.81 72 ALA A O 1
ATOM 572 N N . VAL A 1 73 ? 5.407 -1.787 4.024 1.00 96.88 73 VAL A N 1
ATOM 573 C CA . VAL A 1 73 ? 4.628 -2.668 3.145 1.00 96.88 73 VAL A CA 1
ATOM 574 C C . VAL A 1 73 ? 4.476 -2.058 1.756 1.00 96.88 73 VAL A C 1
ATOM 576 O O . VAL A 1 73 ? 4.751 -2.741 0.769 1.00 96.88 73 VAL A O 1
ATOM 579 N N . PHE A 1 74 ? 4.083 -0.785 1.673 1.00 96.88 74 PHE A N 1
ATOM 580 C CA . PHE A 1 74 ? 3.966 -0.075 0.401 1.00 96.88 74 PHE A CA 1
ATOM 581 C C . PHE A 1 74 ? 5.278 -0.119 -0.390 1.00 96.88 74 PHE A C 1
ATOM 583 O O . PHE A 1 74 ? 5.279 -0.500 -1.555 1.00 96.88 74 PHE A O 1
ATOM 590 N N . SER A 1 75 ? 6.405 0.183 0.260 1.00 94.50 75 SER A N 1
ATOM 591 C CA . SER A 1 75 ? 7.731 0.176 -0.367 1.00 94.50 75 SER A CA 1
ATOM 592 C C . SER A 1 75 ? 8.101 -1.204 -0.914 1.00 94.50 75 SER A C 1
ATOM 594 O O . SER A 1 75 ? 8.657 -1.317 -2.007 1.00 94.50 75 SER A O 1
ATOM 596 N N . CYS A 1 76 ? 7.757 -2.271 -0.186 1.00 94.81 76 CYS A N 1
ATOM 597 C CA . CYS A 1 76 ? 7.928 -3.638 -0.669 1.00 94.81 76 CYS A CA 1
ATOM 598 C C . CYS A 1 76 ? 7.051 -3.930 -1.888 1.00 94.81 76 CYS A C 1
ATOM 600 O O . CYS A 1 76 ? 7.570 -4.419 -2.891 1.00 94.81 76 CYS A O 1
ATOM 602 N N . ALA A 1 77 ? 5.753 -3.619 -1.824 1.00 95.50 77 ALA A N 1
ATOM 603 C CA . ALA A 1 77 ? 4.834 -3.803 -2.945 1.00 95.50 77 ALA A CA 1
ATOM 604 C C . ALA A 1 77 ? 5.315 -3.052 -4.196 1.00 95.50 77 ALA A C 1
ATOM 606 O O . ALA A 1 77 ? 5.310 -3.612 -5.291 1.00 95.50 77 ALA A O 1
ATOM 607 N N . TYR A 1 78 ? 5.816 -1.827 -4.020 1.00 93.12 78 TYR A N 1
ATOM 608 C CA . TYR A 1 78 ? 6.414 -1.023 -5.085 1.00 93.12 78 TYR A CA 1
ATOM 609 C C . TYR A 1 78 ? 7.660 -1.680 -5.680 1.00 93.12 78 TYR A C 1
ATOM 611 O O . TYR A 1 78 ? 7.819 -1.732 -6.896 1.00 93.12 78 TYR A O 1
ATOM 619 N N . GLY A 1 79 ? 8.515 -2.265 -4.839 1.00 92.69 79 GLY A N 1
ATOM 620 C CA . GLY A 1 79 ? 9.665 -3.044 -5.291 1.00 92.69 79 GLY A CA 1
ATOM 621 C C . GLY A 1 79 ? 9.277 -4.224 -6.189 1.00 92.69 79 GLY A C 1
ATOM 622 O O . GLY A 1 79 ? 9.907 -4.421 -7.227 1.00 92.69 79 GLY A O 1
ATOM 623 N N . TYR A 1 80 ? 8.233 -4.983 -5.832 1.00 93.50 80 TYR A N 1
ATOM 624 C CA . TYR A 1 80 ? 7.704 -6.058 -6.689 1.00 93.50 80 TYR A CA 1
ATOM 625 C C . TYR A 1 80 ? 7.080 -5.506 -7.976 1.00 93.50 80 TYR A C 1
ATOM 627 O O . TYR A 1 80 ? 7.303 -6.056 -9.053 1.00 93.50 80 TYR A O 1
ATOM 635 N N . HIS A 1 81 ? 6.347 -4.396 -7.885 1.00 93.62 81 HIS A N 1
ATOM 636 C CA . HIS A 1 81 ? 5.747 -3.734 -9.040 1.00 93.62 81 HIS A CA 1
ATOM 637 C C . HIS A 1 81 ? 6.816 -3.316 -10.065 1.00 93.62 81 HIS A C 1
ATOM 639 O O . HIS A 1 81 ? 6.714 -3.665 -11.241 1.00 93.62 81 HIS A O 1
ATOM 645 N N . ASP A 1 82 ? 7.882 -2.646 -9.622 1.00 92.88 82 ASP A N 1
ATOM 646 C CA . ASP A 1 82 ? 8.997 -2.237 -10.483 1.00 92.88 82 ASP A CA 1
ATOM 647 C C . ASP A 1 82 ? 9.731 -3.436 -11.098 1.00 92.88 82 ASP A C 1
ATOM 649 O O . ASP A 1 82 ? 10.141 -3.367 -12.253 1.00 92.88 82 ASP A O 1
ATOM 653 N N . GLN A 1 83 ? 9.879 -4.550 -10.370 1.00 92.38 83 GLN A N 1
ATOM 654 C CA . GLN A 1 83 ? 10.468 -5.781 -10.919 1.00 92.38 83 GLN A CA 1
ATOM 655 C C . GLN A 1 83 ? 9.628 -6.350 -12.072 1.00 92.38 83 GLN A C 1
ATOM 657 O O . GLN A 1 83 ? 10.179 -6.752 -13.097 1.00 92.38 83 GLN A O 1
ATOM 662 N N . ILE A 1 84 ? 8.300 -6.345 -11.936 1.00 91.94 84 ILE A N 1
ATOM 663 C CA . ILE A 1 84 ? 7.388 -6.803 -12.992 1.00 91.94 84 ILE A CA 1
ATOM 664 C C . ILE A 1 84 ? 7.460 -5.876 -14.209 1.00 91.94 84 ILE A C 1
ATOM 666 O O . ILE A 1 84 ? 7.486 -6.354 -15.343 1.00 91.94 84 ILE A O 1
ATOM 670 N N . TYR A 1 85 ? 7.525 -4.560 -14.002 1.00 91.12 85 TYR A N 1
ATOM 671 C CA . TYR A 1 85 ? 7.654 -3.600 -15.099 1.00 91.12 85 TYR A CA 1
ATOM 672 C C . TYR A 1 85 ? 9.012 -3.665 -15.796 1.00 91.12 85 TYR A C 1
ATOM 674 O O . TYR A 1 85 ? 9.043 -3.669 -17.024 1.00 91.12 85 TYR A O 1
ATOM 682 N N . ALA A 1 86 ? 10.109 -3.804 -15.050 1.00 92.50 86 ALA A N 1
ATOM 683 C CA . ALA A 1 86 ? 11.440 -4.037 -15.609 1.00 92.50 86 ALA A CA 1
ATOM 684 C C . ALA A 1 86 ? 11.443 -5.257 -16.545 1.00 92.50 86 ALA A C 1
ATOM 686 O O . ALA A 1 86 ? 11.921 -5.174 -17.675 1.00 92.50 86 ALA A O 1
ATOM 687 N N . ALA A 1 87 ? 10.810 -6.359 -16.121 1.00 92.62 87 ALA A N 1
ATOM 688 C CA . ALA A 1 87 ? 10.659 -7.556 -16.945 1.00 92.62 87 ALA A CA 1
ATOM 689 C C . ALA A 1 87 ? 9.773 -7.321 -18.184 1.00 92.62 87 ALA A C 1
ATOM 691 O O . ALA A 1 87 ? 10.143 -7.728 -19.284 1.00 92.62 87 ALA A O 1
ATOM 692 N N . LYS A 1 88 ? 8.627 -6.635 -18.040 1.00 91.06 88 LYS A N 1
ATOM 693 C CA . LYS A 1 88 ? 7.725 -6.297 -19.163 1.00 91.06 88 LYS A CA 1
ATOM 694 C C . LYS A 1 88 ? 8.395 -5.395 -20.205 1.00 91.06 88 LYS A C 1
ATOM 696 O O . LYS A 1 88 ? 8.127 -5.541 -21.394 1.00 91.06 88 LYS A O 1
ATOM 701 N N . LEU A 1 89 ? 9.235 -4.462 -19.760 1.00 91.44 89 LEU A N 1
ATOM 702 C CA . LEU A 1 89 ? 9.951 -3.508 -20.609 1.00 91.44 89 LEU A CA 1
ATOM 703 C C . LEU A 1 89 ? 11.285 -4.054 -21.136 1.00 91.44 89 LEU A C 1
ATOM 705 O O . LEU A 1 89 ? 11.885 -3.425 -22.003 1.00 91.44 89 LEU A O 1
ATOM 709 N N . ASN A 1 90 ? 11.731 -5.215 -20.641 1.00 92.69 90 ASN A N 1
ATOM 710 C CA . ASN A 1 90 ? 13.064 -5.764 -20.887 1.00 92.69 90 ASN A CA 1
ATOM 711 C C . ASN A 1 90 ? 14.181 -4.748 -20.556 1.00 92.69 90 ASN A C 1
ATOM 713 O O . ASN A 1 90 ? 15.130 -4.572 -21.320 1.00 92.69 90 ASN A O 1
ATOM 717 N N . ASP A 1 91 ? 14.030 -4.060 -19.421 1.00 91.88 91 ASP A N 1
ATOM 718 C CA . ASP A 1 91 ? 14.937 -3.023 -18.928 1.00 91.88 91 ASP A CA 1
ATOM 719 C C . ASP A 1 91 ? 15.202 -3.203 -17.425 1.00 91.88 91 ASP A C 1
ATOM 721 O O . ASP A 1 91 ? 14.437 -2.755 -16.569 1.00 91.88 91 ASP A O 1
ATOM 725 N N . ASP A 1 92 ? 16.334 -3.826 -17.094 1.00 87.50 92 ASP A N 1
ATOM 726 C CA . ASP A 1 92 ? 16.756 -4.062 -15.708 1.00 87.50 92 ASP A CA 1
ATOM 727 C C . ASP A 1 92 ? 17.108 -2.773 -14.943 1.00 87.50 92 ASP A C 1
ATOM 729 O O . ASP A 1 92 ? 17.199 -2.782 -13.702 1.00 87.50 92 ASP A O 1
ATOM 733 N N . SER A 1 93 ? 17.303 -1.662 -15.664 1.00 86.75 93 SER A N 1
ATOM 734 C CA . SER A 1 93 ? 17.562 -0.340 -15.097 1.00 86.75 93 SER A CA 1
ATOM 735 C C . SER A 1 93 ? 16.287 0.410 -14.715 1.00 86.75 93 SER A C 1
ATOM 737 O O . SER A 1 93 ? 16.379 1.391 -13.976 1.00 86.75 93 SER A O 1
ATOM 739 N N . TYR A 1 94 ? 15.111 -0.082 -15.127 1.00 86.25 94 TYR A N 1
ATOM 740 C CA . TYR A 1 94 ? 13.824 0.520 -14.797 1.00 86.25 94 TYR A CA 1
ATOM 741 C C . TYR A 1 94 ? 13.665 0.678 -13.283 1.00 86.25 94 TYR A C 1
ATOM 743 O O . TYR A 1 94 ? 13.650 -0.299 -12.524 1.00 86.25 94 TYR A O 1
ATOM 751 N N . ARG A 1 95 ? 13.549 1.926 -12.836 1.00 81.88 95 ARG A N 1
ATOM 752 C CA . ARG A 1 95 ? 13.269 2.291 -11.448 1.00 81.88 95 ARG A CA 1
ATOM 753 C C . ARG A 1 95 ? 12.357 3.494 -11.441 1.00 81.88 95 ARG A C 1
ATOM 755 O O . ARG A 1 95 ? 12.613 4.476 -12.140 1.00 81.88 95 ARG A O 1
ATOM 762 N N . THR A 1 96 ? 11.337 3.437 -10.605 1.00 86.62 96 THR A N 1
ATOM 763 C CA . THR A 1 96 ? 10.499 4.600 -10.372 1.00 86.62 96 THR A CA 1
ATOM 764 C C . THR A 1 96 ? 11.266 5.639 -9.536 1.00 86.62 96 THR A C 1
ATOM 766 O O . THR A 1 96 ? 11.874 5.274 -8.527 1.00 86.62 96 THR A O 1
ATOM 769 N N . PRO A 1 97 ? 11.268 6.932 -9.924 1.00 87.75 97 PRO A N 1
ATOM 770 C CA . PRO A 1 97 ? 11.883 7.998 -9.132 1.00 87.75 97 PRO A CA 1
ATOM 771 C C . PRO A 1 97 ? 11.270 8.125 -7.733 1.00 87.75 97 PRO A C 1
ATOM 773 O O . PRO A 1 97 ? 10.068 7.922 -7.550 1.00 87.75 97 PRO A O 1
ATOM 776 N N . ASN A 1 98 ? 12.074 8.533 -6.751 1.00 85.00 98 ASN A N 1
ATOM 777 C CA . ASN A 1 98 ? 11.636 8.638 -5.355 1.00 85.00 98 ASN A CA 1
ATOM 778 C C . ASN A 1 98 ? 10.444 9.592 -5.177 1.00 85.00 98 ASN A C 1
ATOM 780 O O . ASN A 1 98 ? 9.527 9.289 -4.418 1.00 85.00 98 ASN A O 1
ATOM 784 N N . GLU A 1 99 ? 10.410 10.714 -5.900 1.00 86.75 99 GLU A N 1
ATOM 785 C CA . GLU A 1 99 ? 9.304 11.676 -5.830 1.00 86.75 99 GLU A CA 1
ATOM 786 C C . GLU A 1 99 ? 7.978 11.032 -6.255 1.00 86.75 99 GLU A C 1
ATOM 788 O O . GLU A 1 99 ? 6.931 11.264 -5.647 1.00 86.75 99 GLU A O 1
ATOM 793 N N . LYS A 1 100 ? 8.031 10.166 -7.274 1.00 90.25 100 LYS A N 1
ATOM 794 C CA . LYS A 1 100 ? 6.869 9.421 -7.761 1.00 90.25 100 LYS A CA 1
ATOM 795 C C . LYS A 1 100 ? 6.430 8.354 -6.757 1.00 90.25 100 LYS A C 1
ATOM 797 O O . LYS A 1 100 ? 5.234 8.229 -6.520 1.00 90.25 100 LYS A O 1
ATOM 802 N N . ILE A 1 101 ? 7.370 7.664 -6.109 1.00 91.31 101 ILE A N 1
ATOM 803 C CA . ILE A 1 101 ? 7.075 6.698 -5.036 1.00 91.31 101 ILE A CA 1
ATOM 804 C C . ILE A 1 101 ? 6.323 7.378 -3.881 1.00 91.31 101 ILE A C 1
ATOM 806 O O . ILE A 1 101 ? 5.330 6.842 -3.396 1.00 91.31 101 ILE A O 1
ATOM 810 N N . ILE A 1 102 ? 6.740 8.578 -3.466 1.00 91.06 102 ILE A N 1
ATOM 811 C CA . ILE A 1 102 ? 6.057 9.325 -2.398 1.00 91.06 102 ILE A CA 1
ATOM 812 C C . ILE A 1 102 ? 4.648 9.751 -2.821 1.00 91.06 102 ILE A C 1
ATOM 814 O O . ILE A 1 102 ? 3.698 9.577 -2.058 1.00 91.06 102 ILE A O 1
ATOM 818 N N . MET A 1 103 ? 4.478 10.265 -4.041 1.00 92.12 103 MET A N 1
ATOM 819 C CA . MET A 1 103 ? 3.148 10.611 -4.552 1.00 92.12 103 MET A CA 1
ATOM 820 C C . MET A 1 103 ? 2.225 9.385 -4.599 1.00 92.12 103 MET A C 1
ATOM 822 O O . MET A 1 103 ? 1.063 9.458 -4.195 1.00 92.12 103 MET A O 1
ATOM 826 N N . ASP A 1 104 ? 2.747 8.247 -5.047 1.00 94.88 104 ASP A N 1
ATOM 827 C CA . ASP A 1 104 ? 1.976 7.013 -5.137 1.00 94.88 104 ASP A CA 1
ATOM 828 C C . ASP A 1 104 ? 1.664 6.422 -3.760 1.00 94.88 104 ASP A C 1
ATOM 830 O O . ASP A 1 104 ? 0.637 5.761 -3.616 1.00 94.88 104 ASP A O 1
ATOM 834 N N . PHE A 1 105 ? 2.470 6.710 -2.730 1.00 95.69 105 PHE A N 1
ATOM 835 C CA . PHE A 1 105 ? 2.132 6.361 -1.351 1.00 95.69 105 PHE A CA 1
ATOM 836 C C . PHE A 1 105 ? 0.849 7.063 -0.905 1.00 95.69 105 PHE A C 1
ATOM 838 O O . PHE A 1 105 ? -0.050 6.413 -0.373 1.00 95.69 105 PHE A O 1
ATOM 845 N N . PHE A 1 106 ? 0.713 8.365 -1.171 1.00 95.31 106 PHE A N 1
ATOM 846 C CA . PHE A 1 106 ? -0.519 9.092 -0.852 1.00 95.31 106 PHE A CA 1
ATOM 847 C C . PHE A 1 106 ? -1.720 8.553 -1.631 1.00 95.31 106 PHE A C 1
ATOM 849 O O . PHE A 1 106 ? -2.782 8.348 -1.047 1.00 95.31 106 PHE A O 1
ATOM 856 N N . GLN A 1 107 ? -1.549 8.256 -2.921 1.00 95.56 107 GLN A N 1
ATOM 857 C CA . GLN A 1 107 ? -2.611 7.665 -3.744 1.00 95.56 107 GLN A CA 1
ATOM 858 C C . GLN A 1 107 ? -3.006 6.261 -3.262 1.00 95.56 107 GLN A C 1
ATOM 860 O O . GLN A 1 107 ? -4.187 5.920 -3.240 1.00 95.56 107 GLN A O 1
ATOM 865 N N . PHE A 1 108 ? -2.035 5.461 -2.822 1.00 96.25 108 PHE A N 1
ATOM 866 C CA . PHE A 1 108 ? -2.268 4.152 -2.219 1.00 96.25 108 PHE A CA 1
ATOM 867 C C . PHE A 1 108 ? -3.038 4.265 -0.901 1.00 96.25 108 PHE A C 1
ATOM 869 O O . PHE A 1 108 ? -4.002 3.531 -0.698 1.00 96.25 108 PHE A O 1
ATOM 876 N N . GLN A 1 109 ? -2.668 5.209 -0.032 1.00 96.75 109 GLN A N 1
ATOM 877 C CA . GLN A 1 109 ? -3.371 5.449 1.231 1.00 96.75 109 GLN A CA 1
ATOM 878 C C . GLN A 1 109 ? -4.791 5.986 1.015 1.00 96.75 109 GLN A C 1
ATOM 880 O O . GLN A 1 109 ? -5.712 5.582 1.725 1.00 96.75 109 GLN A O 1
ATOM 885 N N . GLU A 1 110 ? -4.996 6.829 0.003 1.00 95.25 110 GLU A N 1
ATOM 886 C CA . GLU A 1 110 ? -6.328 7.267 -0.413 1.00 95.25 110 GLU A CA 1
ATOM 887 C C . GLU A 1 110 ? -7.183 6.080 -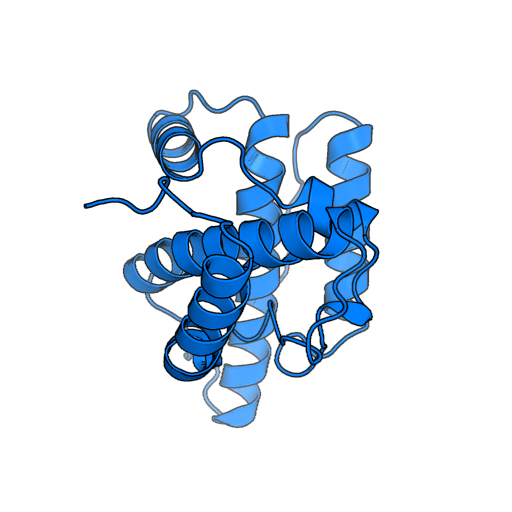0.890 1.00 95.25 110 GLU A C 1
ATOM 889 O O . GLU A 1 110 ? -8.308 5.890 -0.422 1.00 95.25 110 GLU A O 1
ATOM 894 N N . ALA A 1 111 ? -6.646 5.246 -1.787 1.00 94.50 111 ALA A N 1
ATOM 895 C CA . ALA A 1 111 ? -7.352 4.073 -2.294 1.00 94.50 111 ALA A CA 1
ATOM 896 C C . ALA A 1 111 ? -7.701 3.083 -1.171 1.00 94.50 111 ALA A C 1
ATOM 898 O O . ALA A 1 111 ? -8.838 2.610 -1.094 1.00 94.50 111 ALA A O 1
ATOM 899 N N . LEU A 1 112 ? -6.745 2.808 -0.275 1.00 94.69 112 LEU A N 1
ATOM 900 C CA . LEU A 1 112 ? -6.940 1.950 0.894 1.00 94.69 112 LEU A CA 1
ATOM 901 C C . LEU A 1 112 ? -8.052 2.473 1.792 1.00 94.69 112 LEU A C 1
ATOM 903 O O . LEU A 1 112 ? -8.914 1.699 2.205 1.00 94.69 112 LEU A O 1
ATOM 907 N N . TYR A 1 113 ? -8.047 3.776 2.076 1.00 93.50 113 TYR A N 1
ATOM 908 C CA . TYR A 1 113 ? -9.075 4.395 2.898 1.00 93.50 113 TYR A CA 1
ATOM 909 C C . TYR A 1 113 ? -10.467 4.166 2.306 1.00 93.50 113 TYR A C 1
ATOM 911 O O . TYR A 1 113 ? -11.356 3.692 3.011 1.00 93.50 113 TYR A O 1
ATOM 919 N N . TYR A 1 114 ? -10.655 4.425 1.009 1.00 92.56 114 TYR A N 1
ATOM 920 C CA . TYR A 1 114 ? -11.950 4.193 0.371 1.00 92.56 114 TYR A CA 1
ATOM 921 C C . TYR A 1 114 ? -12.359 2.724 0.390 1.00 92.56 114 TYR A C 1
ATOM 923 O O . TYR A 1 114 ? -13.502 2.434 0.728 1.00 92.56 114 TYR A O 1
ATOM 931 N N . ILE A 1 115 ? -11.448 1.799 0.075 1.00 92.12 115 ILE A N 1
ATOM 932 C CA . ILE A 1 115 ? -11.746 0.360 0.094 1.00 92.12 115 ILE A CA 1
ATOM 933 C C . ILE A 1 115 ? -12.178 -0.082 1.495 1.00 92.12 115 ILE A C 1
ATOM 935 O O . ILE A 1 115 ? -13.214 -0.726 1.634 1.00 92.12 115 ILE A O 1
ATOM 939 N N . VAL A 1 116 ? -11.444 0.316 2.537 1.00 91.38 116 VAL A N 1
ATOM 940 C CA . VAL A 1 116 ? -11.759 -0.043 3.927 1.00 91.38 116 VAL A CA 1
ATOM 941 C C . VAL A 1 116 ? -13.075 0.587 4.396 1.00 91.38 116 VAL A C 1
ATOM 943 O O . VAL A 1 116 ? -13.845 -0.057 5.107 1.00 91.38 116 VAL A O 1
ATOM 946 N N . GLU A 1 117 ? -13.369 1.833 4.022 1.00 91.31 117 GLU A N 1
ATOM 947 C CA . GLU A 1 117 ? -14.631 2.489 4.389 1.00 91.31 117 GLU A CA 1
ATOM 948 C C . GLU A 1 117 ? -15.846 1.926 3.641 1.00 91.31 117 GLU A C 1
ATOM 950 O O . GLU A 1 117 ? -16.935 1.847 4.212 1.00 91.31 117 GLU A O 1
ATOM 955 N N . LEU A 1 118 ? -15.678 1.515 2.383 1.00 90.25 118 LEU A N 1
ATOM 956 C CA . LEU A 1 118 ? -16.721 0.842 1.607 1.00 90.25 118 LEU A CA 1
ATOM 957 C C . LEU A 1 118 ? -16.981 -0.572 2.144 1.00 90.25 118 LEU A C 1
ATOM 959 O O . LEU A 1 118 ? -18.141 -0.952 2.320 1.00 90.25 118 LEU A O 1
ATOM 963 N N . ASP A 1 119 ? -15.926 -1.306 2.498 1.00 88.06 119 ASP A N 1
ATOM 964 C CA . ASP A 1 119 ? -16.016 -2.628 3.126 1.00 88.06 119 ASP A CA 1
ATOM 965 C C . ASP A 1 119 ? -16.807 -2.587 4.444 1.00 88.06 119 ASP A C 1
ATOM 967 O O . ASP A 1 119 ? -17.763 -3.339 4.623 1.00 88.06 119 ASP A O 1
ATOM 971 N N . LYS A 1 120 ? -16.530 -1.609 5.321 1.00 89.06 120 LYS A N 1
ATOM 972 C CA . LYS A 1 120 ? -17.301 -1.386 6.565 1.00 89.06 120 LYS A CA 1
ATOM 973 C C . LYS A 1 120 ? -18.807 -1.211 6.335 1.00 89.06 120 LYS A C 1
ATOM 975 O O . LYS A 1 120 ? -19.594 -1.392 7.263 1.00 89.06 120 LYS A O 1
ATOM 980 N N . ARG A 1 121 ? -19.213 -0.821 5.125 1.00 88.62 121 ARG A N 1
ATOM 981 C CA . ARG A 1 121 ? -20.609 -0.602 4.723 1.00 88.62 121 ARG A CA 1
ATOM 982 C C . ARG A 1 121 ? -21.177 -1.760 3.900 1.00 88.62 121 ARG A C 1
ATOM 984 O O . ARG A 1 121 ? -22.281 -1.628 3.376 1.00 88.62 121 ARG A O 1
ATOM 991 N N . ASN A 1 122 ? -20.455 -2.879 3.797 1.00 84.69 122 ASN A N 1
ATOM 992 C CA . ASN A 1 122 ? -20.771 -4.031 2.947 1.00 84.69 122 ASN A CA 1
ATOM 993 C C . ASN A 1 122 ? -20.947 -3.649 1.466 1.00 84.69 122 ASN A C 1
ATOM 995 O O . ASN A 1 122 ? -21.787 -4.209 0.757 1.00 84.69 122 ASN A O 1
ATOM 999 N N . MET A 1 123 ? -20.185 -2.657 0.999 1.00 82.19 123 MET A N 1
ATOM 1000 C CA . MET A 1 123 ? -20.224 -2.187 -0.383 1.00 82.19 123 MET A CA 1
ATOM 1001 C C . MET A 1 123 ? -19.076 -2.806 -1.168 1.00 82.19 123 MET A C 1
ATOM 1003 O O . MET A 1 123 ? -17.965 -2.283 -1.208 1.00 82.19 123 MET A O 1
ATOM 1007 N N . TYR A 1 124 ? -19.370 -3.926 -1.821 1.00 68.38 124 TYR A N 1
ATOM 1008 C CA . TYR A 1 124 ? -18.421 -4.599 -2.696 1.00 68.38 124 TYR A CA 1
ATOM 1009 C C . TYR A 1 124 ? -18.268 -3.819 -4.003 1.00 68.38 124 TYR A C 1
ATOM 1011 O O . TYR A 1 124 ? -19.176 -3.769 -4.834 1.00 68.38 124 TYR A O 1
ATOM 1019 N N . VAL A 1 125 ? -17.111 -3.188 -4.173 1.00 65.75 125 VAL A N 1
ATOM 1020 C CA . VAL A 1 125 ? -16.717 -2.540 -5.426 1.00 65.75 125 VAL A CA 1
ATOM 1021 C C . VAL A 1 125 ? -16.093 -3.541 -6.395 1.00 65.75 125 VAL A C 1
ATOM 1023 O O . VAL A 1 125 ? -15.643 -4.616 -5.999 1.00 65.75 125 VAL A O 1
ATOM 1026 N N . VAL A 1 126 ? -16.064 -3.176 -7.683 1.00 68.25 126 VAL A N 1
ATOM 1027 C CA . VAL A 1 126 ? -15.305 -3.898 -8.720 1.00 68.25 126 VAL A CA 1
ATOM 1028 C C . VAL A 1 126 ? -13.883 -4.155 -8.203 1.00 68.25 126 VAL A C 1
ATOM 1030 O O . VAL A 1 126 ? -13.342 -3.253 -7.560 1.00 68.25 126 VAL A O 1
ATOM 1033 N N . PRO A 1 127 ? -13.266 -5.327 -8.469 1.00 72.50 127 PRO A N 1
ATOM 1034 C CA . PRO A 1 127 ? -11.922 -5.626 -7.987 1.00 72.50 127 PRO A CA 1
ATOM 1035 C C . PRO A 1 127 ? -10.940 -4.522 -8.399 1.00 72.50 127 PRO A C 1
ATOM 1037 O O . PRO A 1 127 ? -10.528 -4.433 -9.554 1.00 72.50 127 PRO A O 1
ATOM 1040 N N . PHE A 1 128 ? -10.596 -3.648 -7.455 1.00 86.19 128 PHE A N 1
ATOM 1041 C CA . PHE A 1 128 ? -9.684 -2.538 -7.681 1.00 86.19 128 PHE A CA 1
ATOM 1042 C C . PHE A 1 128 ? -8.262 -3.053 -7.496 1.00 86.19 128 PHE A C 1
ATOM 1044 O O . PHE A 1 128 ? -7.932 -3.600 -6.445 1.00 86.19 128 PHE A O 1
ATOM 1051 N N . GLN A 1 129 ? -7.413 -2.908 -8.508 1.00 91.62 129 GLN A N 1
ATOM 1052 C CA . GLN A 1 129 ? -6.025 -3.368 -8.454 1.00 91.62 129 GLN A CA 1
ATOM 1053 C C . GLN A 1 129 ? -5.178 -2.396 -7.627 1.00 91.62 129 GLN A C 1
ATOM 1055 O O . GLN A 1 129 ? -4.419 -1.593 -8.161 1.00 91.62 129 GLN A O 1
ATOM 1060 N N . ILE A 1 130 ? -5.337 -2.444 -6.304 1.00 93.50 130 ILE A N 1
ATOM 1061 C CA . ILE A 1 130 ? -4.743 -1.474 -5.375 1.00 93.50 130 ILE A CA 1
ATOM 1062 C C . ILE A 1 130 ? -3.209 -1.518 -5.331 1.00 93.50 130 ILE A C 1
ATOM 1064 O O . ILE A 1 130 ? -2.584 -0.625 -4.786 1.00 93.50 130 ILE A O 1
ATOM 1068 N N . LEU A 1 131 ? -2.578 -2.551 -5.882 1.00 95.12 131 LEU A N 1
ATOM 1069 C CA . LEU A 1 131 ? -1.118 -2.648 -5.956 1.00 95.12 131 LEU A CA 1
ATOM 1070 C C . LEU A 1 131 ? -0.579 -2.294 -7.355 1.00 95.12 131 LEU A C 1
ATOM 1072 O O . LEU A 1 131 ? 0.629 -2.303 -7.577 1.00 95.12 131 LEU A O 1
ATOM 1076 N N . HIS A 1 132 ? -1.460 -1.934 -8.297 1.00 94.12 132 HIS A N 1
ATOM 1077 C CA . HIS A 1 132 ? -1.104 -1.519 -9.651 1.00 94.12 132 HIS A CA 1
ATOM 1078 C C . HIS A 1 132 ? -0.963 0.009 -9.725 1.00 94.12 132 HIS A C 1
ATOM 1080 O O . HIS A 1 132 ? -1.815 0.712 -10.270 1.00 94.12 132 HIS A O 1
ATOM 1086 N N . PHE A 1 133 ? 0.136 0.530 -9.179 1.00 93.62 133 PHE A N 1
ATOM 1087 C CA . PHE A 1 133 ? 0.373 1.973 -9.019 1.00 93.62 133 PHE A CA 1
ATOM 1088 C C . PHE A 1 133 ? 0.317 2.757 -10.342 1.00 93.62 133 PHE A C 1
ATOM 1090 O O . PHE A 1 133 ? -0.171 3.886 -10.383 1.00 93.62 133 PHE A O 1
ATOM 1097 N N . HIS A 1 134 ? 0.725 2.142 -11.458 1.00 91.31 134 HIS A N 1
ATOM 1098 C CA . HIS A 1 134 ? 0.613 2.752 -12.790 1.00 91.31 134 HIS A CA 1
ATOM 1099 C C . HIS A 1 134 ? -0.830 3.011 -13.251 1.00 91.31 134 HIS A C 1
ATOM 1101 O O . HIS A 1 134 ? -1.044 3.896 -14.080 1.00 91.31 134 HIS A O 1
ATOM 1107 N N . ALA A 1 135 ? -1.813 2.274 -12.725 1.00 91.06 135 ALA A N 1
ATOM 1108 C CA . ALA A 1 135 ? -3.217 2.400 -13.110 1.00 91.06 135 ALA A CA 1
ATOM 1109 C C . ALA A 1 135 ? -3.970 3.492 -12.331 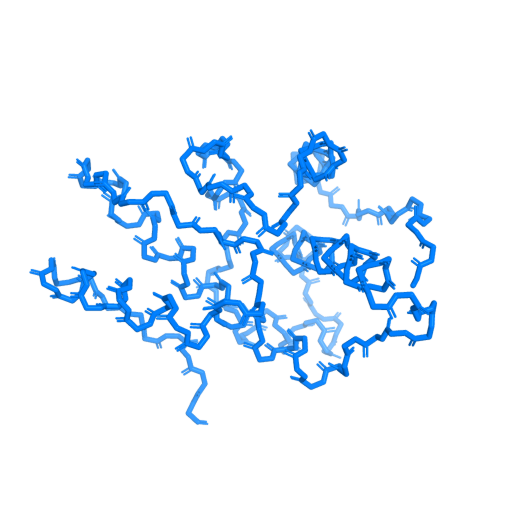1.00 91.06 135 ALA A C 1
ATOM 1111 O O . ALA A 1 135 ? -5.094 3.848 -12.689 1.00 91.06 135 ALA A O 1
ATOM 1112 N N . TYR A 1 136 ? -3.375 4.046 -11.270 1.00 92.31 136 TYR A N 1
ATOM 1113 C CA . TYR A 1 136 ? -4.031 5.030 -10.406 1.00 92.31 136 TYR A CA 1
ATOM 1114 C C . TYR A 1 136 ? -4.587 6.260 -11.128 1.00 92.31 136 TYR A C 1
ATOM 1116 O O . TYR A 1 136 ? -5.708 6.652 -10.797 1.00 92.31 136 TYR A O 1
ATOM 1124 N N . PRO A 1 137 ? -3.906 6.858 -12.128 1.00 91.12 137 PRO A N 1
ATOM 1125 C CA . PRO A 1 137 ? -4.471 7.984 -12.867 1.00 91.12 137 PRO A CA 1
ATOM 1126 C C . PRO A 1 137 ? -5.825 7.672 -13.516 1.00 91.12 137 PRO A C 1
ATOM 1128 O O . PRO A 1 137 ? -6.651 8.572 -13.646 1.00 91.12 137 PRO A O 1
ATOM 1131 N N . GLN A 1 138 ? -6.067 6.416 -13.908 1.00 90.50 138 GLN A N 1
ATOM 1132 C CA . GLN A 1 138 ? -7.336 5.998 -14.502 1.00 90.50 138 GLN A CA 1
ATOM 1133 C C . GLN A 1 138 ? -8.328 5.466 -13.462 1.00 90.50 138 GLN A C 1
ATOM 1135 O O . GLN A 1 138 ? -9.521 5.750 -13.549 1.00 90.50 138 GLN A O 1
ATOM 1140 N N . THR A 1 139 ? -7.864 4.682 -12.488 1.00 90.50 139 THR A N 1
ATOM 1141 C CA . THR A 1 139 ? -8.752 3.923 -11.598 1.00 90.50 139 THR A CA 1
ATOM 1142 C C . THR A 1 139 ? -9.156 4.707 -10.350 1.00 90.50 139 THR A C 1
ATOM 1144 O O . THR A 1 139 ? -10.308 4.621 -9.918 1.00 90.50 139 THR A O 1
ATOM 1147 N N . LEU A 1 140 ? -8.255 5.505 -9.771 1.00 92.12 140 LEU A N 1
ATOM 1148 C CA . LEU A 1 140 ? -8.507 6.224 -8.520 1.00 92.12 140 LEU A CA 1
ATOM 1149 C C . LEU A 1 140 ? -9.636 7.268 -8.626 1.00 92.12 140 LEU A C 1
ATOM 1151 O O . LEU A 1 140 ? -10.438 7.343 -7.693 1.00 92.12 140 LEU A O 1
ATOM 1155 N N . PRO A 1 141 ? -9.797 8.027 -9.734 1.00 92.75 141 PRO A N 1
ATOM 1156 C CA . PRO A 1 141 ? -10.953 8.910 -9.908 1.00 92.75 141 PRO A CA 1
ATOM 1157 C C . PRO A 1 141 ? -12.299 8.178 -9.827 1.00 92.75 141 PRO A C 1
ATOM 1159 O O . PRO A 1 141 ? -13.236 8.694 -9.223 1.00 92.75 141 PRO A O 1
ATOM 1162 N N . VAL A 1 142 ? -12.382 6.958 -10.369 1.00 91.31 142 VAL A N 1
ATOM 1163 C CA . VAL A 1 142 ? -13.601 6.134 -10.314 1.00 91.31 142 VAL A CA 1
ATOM 1164 C C . VAL A 1 142 ? -13.894 5.708 -8.877 1.00 91.31 142 VAL A C 1
ATOM 1166 O O . VAL A 1 142 ? -15.029 5.812 -8.414 1.00 91.31 142 VAL A O 1
ATOM 1169 N N . LEU A 1 143 ? -12.868 5.277 -8.138 1.00 91.56 143 LEU A N 1
ATOM 1170 C CA . LEU A 1 143 ? -13.013 4.907 -6.730 1.00 91.56 143 LEU A CA 1
ATOM 1171 C C . LEU A 1 143 ? -13.450 6.102 -5.867 1.00 91.56 143 LEU A C 1
ATOM 1173 O O . LEU A 1 143 ? -14.353 5.951 -5.044 1.00 91.56 143 LEU A O 1
ATOM 1177 N N . ARG A 1 144 ? -12.878 7.295 -6.098 1.00 92.38 144 ARG A N 1
ATOM 1178 C CA . ARG A 1 144 ? -13.314 8.546 -5.452 1.00 92.38 144 ARG A CA 1
ATOM 1179 C C . ARG A 1 144 ? -14.782 8.831 -5.718 1.00 92.38 144 ARG A C 1
ATOM 1181 O O . ARG A 1 144 ? -15.511 9.139 -4.783 1.00 92.38 144 ARG A O 1
ATOM 1188 N N . GLU A 1 145 ? -15.221 8.729 -6.970 1.00 91.38 145 GLU A N 1
ATOM 1189 C CA . GLU A 1 145 ? -16.612 8.995 -7.333 1.00 91.38 145 GLU A CA 1
ATOM 1190 C C . GLU A 1 145 ? -17.567 8.040 -6.605 1.00 91.38 145 GLU A C 1
ATOM 1192 O O . GLU A 1 145 ? -18.568 8.472 -6.029 1.00 91.38 145 GLU A O 1
ATOM 1197 N N . ILE A 1 146 ? -17.235 6.747 -6.570 1.00 90.25 146 ILE A N 1
ATOM 1198 C CA . ILE A 1 146 ? -18.008 5.744 -5.831 1.00 90.25 146 ILE A CA 1
ATOM 1199 C C . ILE A 1 146 ? -18.059 6.107 -4.343 1.00 90.25 146 ILE A C 1
ATOM 1201 O O . ILE A 1 146 ? -19.145 6.198 -3.773 1.00 90.25 146 ILE A O 1
ATOM 1205 N N . ALA A 1 147 ? -16.910 6.367 -3.718 1.00 91.00 147 ALA A N 1
ATOM 1206 C CA . ALA A 1 147 ? -16.822 6.727 -2.306 1.00 91.00 147 ALA A CA 1
ATOM 1207 C C . ALA A 1 147 ? -17.636 7.994 -1.975 1.00 91.00 147 ALA A C 1
ATOM 1209 O O . ALA A 1 147 ? -18.396 8.017 -1.002 1.00 91.00 147 ALA A O 1
ATOM 1210 N N . GLN A 1 148 ? -17.557 9.019 -2.827 1.00 90.69 148 GLN A N 1
ATOM 1211 C CA . GLN A 1 148 ? -18.296 10.273 -2.679 1.00 90.69 148 GLN A CA 1
ATOM 1212 C C . GLN A 1 148 ? -19.810 10.084 -2.782 1.00 90.69 148 GLN A C 1
ATOM 1214 O O . GLN A 1 148 ? -20.541 10.693 -1.999 1.00 90.69 148 GLN A O 1
ATOM 1219 N N . ARG A 1 149 ? -20.300 9.213 -3.678 1.00 89.81 149 ARG A N 1
ATOM 1220 C CA . ARG A 1 149 ? -21.733 8.860 -3.762 1.00 89.81 149 ARG A CA 1
ATOM 1221 C C . ARG A 1 149 ? -22.264 8.265 -2.458 1.00 89.81 149 ARG A C 1
ATOM 1223 O O . ARG A 1 149 ? -23.450 8.390 -2.169 1.00 89.81 149 ARG A O 1
ATOM 1230 N N . PHE A 1 150 ? -21.386 7.676 -1.652 1.00 89.06 150 PHE A N 1
ATOM 1231 C CA . PHE A 1 150 ? -21.705 7.162 -0.324 1.00 89.06 150 PHE A CA 1
ATOM 1232 C C . PHE A 1 150 ? -21.312 8.116 0.814 1.00 89.06 150 PHE A C 1
ATOM 1234 O O . PHE A 1 150 ? -21.437 7.763 1.984 1.00 89.06 150 PHE A O 1
ATOM 1241 N N . GLY A 1 151 ? -20.866 9.337 0.520 1.00 89.88 151 GLY A N 1
ATOM 1242 C CA . GLY A 1 151 ? -20.496 10.325 1.536 1.00 89.88 151 GLY A CA 1
ATOM 1243 C C . GLY A 1 151 ? -19.201 9.998 2.287 1.00 89.88 151 GLY A C 1
ATOM 1244 O O . GLY A 1 151 ? -19.028 10.446 3.416 1.00 89.88 151 GLY A O 1
ATOM 1245 N N . ILE A 1 152 ? -18.306 9.206 1.693 1.00 90.69 152 ILE A N 1
ATOM 1246 C CA . ILE A 1 152 ? -16.953 8.957 2.206 1.00 90.69 152 ILE A CA 1
ATOM 1247 C C . ILE A 1 152 ? -16.017 10.014 1.600 1.00 90.69 152 ILE A C 1
ATOM 1249 O O . ILE A 1 152 ? -16.042 10.239 0.389 1.00 90.69 152 ILE A O 1
ATOM 1253 N N . ARG A 1 153 ? -15.201 10.676 2.430 1.00 84.94 153 ARG A N 1
ATOM 1254 C CA . ARG A 1 153 ? -14.251 11.721 2.008 1.00 84.94 153 ARG A CA 1
ATOM 1255 C C . ARG A 1 153 ? -12.862 11.443 2.568 1.00 84.94 153 ARG A C 1
ATOM 1257 O O . ARG A 1 153 ? -12.742 11.061 3.728 1.00 84.94 153 ARG A O 1
ATOM 1264 N N . PHE A 1 154 ? -11.836 11.630 1.743 1.00 79.88 154 PHE A N 1
ATOM 1265 C CA . PHE A 1 154 ? -10.441 11.522 2.154 1.00 79.88 154 PHE A CA 1
ATOM 1266 C C . PHE A 1 154 ? -9.829 12.919 2.264 1.00 79.88 154 PHE A C 1
ATOM 1268 O O . PHE A 1 154 ? -9.506 13.543 1.258 1.00 79.88 154 PHE A O 1
ATOM 1275 N N . ASP A 1 155 ? -9.658 13.399 3.493 1.00 77.25 155 ASP A N 1
ATOM 1276 C CA . ASP A 1 155 ? -9.172 14.760 3.768 1.00 77.25 155 ASP A CA 1
ATOM 1277 C C . ASP A 1 155 ? -7.666 14.790 4.110 1.00 77.25 155 ASP A C 1
ATOM 1279 O O . ASP A 1 155 ? -7.187 15.723 4.746 1.00 77.25 155 ASP A O 1
ATOM 1283 N N . LYS A 1 156 ? -6.913 13.745 3.731 1.00 69.75 156 LYS A N 1
ATOM 1284 C CA . LYS A 1 156 ? -5.507 13.527 4.143 1.00 69.75 156 LYS A CA 1
ATOM 1285 C C . LYS A 1 156 ? -4.498 13.620 2.996 1.00 69.75 156 LYS A C 1
ATOM 1287 O O . LYS A 1 156 ? -3.361 13.170 3.127 1.00 69.75 156 LYS A O 1
ATOM 1292 N N . THR A 1 157 ? -4.916 14.151 1.853 1.00 59.91 157 THR A N 1
ATOM 1293 C CA . THR A 1 157 ? -4.015 14.433 0.729 1.00 59.91 157 THR A CA 1
ATOM 1294 C C . THR A 1 157 ? -3.307 15.765 0.989 1.00 59.91 157 THR A C 1
ATOM 1296 O O . THR A 1 157 ? -3.999 16.731 1.318 1.00 59.91 157 THR A O 1
ATOM 1299 N N . PRO A 1 158 ? -1.971 15.852 0.844 1.00 57.00 158 PRO A N 1
ATOM 1300 C CA . PRO A 1 158 ? -1.286 17.135 0.934 1.00 57.00 158 PRO A CA 1
ATOM 1301 C C . PRO A 1 158 ? -1.815 18.099 -0.138 1.00 57.00 158 PRO A C 1
ATOM 1303 O O . PRO A 1 158 ? -2.083 17.676 -1.266 1.00 57.00 158 PRO A O 1
ATOM 1306 N N . VAL A 1 159 ? -1.979 19.371 0.241 1.00 49.81 159 VAL A N 1
ATOM 1307 C CA . VAL A 1 159 ? -2.292 20.493 -0.667 1.00 49.81 159 VAL A CA 1
ATOM 1308 C C . VAL A 1 159 ? -1.042 20.909 -1.429 1.00 49.81 159 VAL A C 1
ATOM 1310 O O . VAL A 1 159 ? 0.021 21.014 -0.775 1.00 49.81 159 VAL A O 1
#

Foldseek 3Di:
DPPDPPDQPAPPVLSVLLVVLLVVLVVDQLQPFFPVPPPLVNLVLLAQPALVVQVVCVVVVNHHSSNCSNVSSLVSLQVSLQVVVCVVVVHPPRDDDPVLSSVLSLLLNLLSQLVNVCVVVVNDDDRDSSSNSVCSVPRSVVSVVVSVVVPHDDPRDDD

Secondary structure (DSSP, 8-state):
---------S-HHHHHHHHHHHHHHHHS-TTT--GGGS-HHHHHHT--S-HHHHHHHHHTT---GGGGHHHHHHHHHHHHHHHHHHHHHT-TT----HHHHHHHHHHHHHHHHHHHHHHTTT---S---TT-GGGHHHHHHHHHHHHHHTT-----S--